Protein AF-A0A914FGL9-F1 (afdb_monomer)

Mean predicted aligned error: 14.25 Å

Nearest PDB structures (foldseek):
  3b6u-assembly2_B  TM=5.346E-01  e=2.935E-15  Homo sapiens
  3b6u-assembly1_A  TM=5.246E-01  e=3.327E-15  Homo sapiens
  7d8v-assembly1_A-2  TM=5.537E-01  e=2.332E-10  Rattus norvegicus
  1vfz-assembly1_A  TM=5.336E-01  e=3.617E-10  Mus musculus
  3k5e-assembly2_A  TM=4.838E-01  e=1.032E-10  Homo sapiens

Sequence (173 aa):
MDPNRGVIEVKDPQDSTLPPKTFTFDTIYDETSKQIDLYFGTFREIVQSVLAGYNGTIFAYGQTGSEQYLVRGSYLEIFDEEIYDLLHHNGNNNNNIKLELELKEKPDVGVYVKDLTTFVIKSAAEVLQVLKLGNSNRFKGKVNMEKHSIQSNTIFTIIIECSEPDDEGKDHI

Solvent-accessible surface area (backbone atoms only — not comparable to full-atom values): 10953 Å² total; per-residue (Å²): 118,41,56,93,73,16,36,44,67,49,68,48,93,89,44,80,84,53,80,55,49,75,45,77,49,98,70,52,79,60,97,85,59,48,75,69,55,51,37,70,73,65,45,46,64,46,53,51,40,36,76,74,66,42,94,62,85,86,83,90,85,78,83,87,64,96,52,52,72,51,35,33,36,34,40,34,36,41,45,91,96,38,42,39,63,29,62,64,78,81,60,101,54,96,65,85,72,77,58,78,45,46,81,45,76,41,96,93,76,41,76,43,63,49,89,61,56,67,43,79,47,90,44,73,68,51,52,53,49,53,51,54,48,23,60,64,46,69,70,74,62,102,59,68,63,77,59,48,71,77,61,48,45,73,49,74,47,77,47,78,46,76,34,69,61,45,100,84,71,53,84,65,132

Foldseek 3Di:
DDQVQQKDWAADPVDNPDGTDIDGDPGDDDPVDDPVNCCVRPVVVLVVCLVVQHDHDDDDDDDDDVKDKWKKKFKWKAFPNFIAGLQDDPPPDPDPPRPRWDWDQDPVPGIDTPPTDMDTDDDPVVVVVSVVSSVVSLPPDPDDPVVSSVGMRMDMDMDMDIFDQDPVRDTDD

Secondary structure (DSSP, 8-state):
-BGGGTEEEE--SS-TTSPPEEEE-S----TT--HHHHIIIIIHHHHHHHHTT------------SSEEEEEEEEEEEETTEEEESS----SSS------PPEEEETTTEEEETT---EE--SHHHHHHHHHHHHHHTT-SSS-HHHHHHHPEEEEEEEEEEEPPPTT-----

Structure (mmCIF, N/CA/C/O backbone):
data_AF-A0A914FGL9-F1
#
_entry.id   AF-A0A914FGL9-F1
#
loop_
_atom_site.group_PDB
_atom_site.id
_atom_site.type_symbol
_atom_site.label_atom_id
_atom_site.label_alt_id
_atom_site.label_comp_id
_atom_site.label_asym_id
_atom_site.label_entity_id
_atom_site.label_seq_id
_atom_site.pdbx_PDB_ins_code
_atom_site.Cartn_x
_atom_site.Cartn_y
_atom_site.Cartn_z
_atom_site.occupancy
_atom_site.B_iso_or_equiv
_atom_site.auth_seq_id
_atom_site.auth_comp_id
_atom_site.auth_asym_id
_atom_site.auth_atom_id
_atom_site.pdbx_PDB_model_num
ATOM 1 N N . MET A 1 1 ? 13.609 -8.805 -21.126 1.00 65.12 1 MET A N 1
ATOM 2 C CA . MET A 1 1 ? 13.413 -9.571 -19.875 1.00 65.12 1 MET A CA 1
ATOM 3 C C . MET A 1 1 ? 12.785 -10.904 -20.246 1.00 65.12 1 MET A C 1
ATOM 5 O O . MET A 1 1 ? 12.215 -10.979 -21.329 1.00 65.12 1 MET A O 1
ATOM 9 N N . ASP A 1 2 ? 12.905 -11.940 -19.420 1.00 74.06 2 ASP A N 1
ATOM 10 C CA . ASP A 1 2 ? 12.153 -13.188 -19.623 1.00 74.06 2 ASP A CA 1
ATOM 11 C C . ASP A 1 2 ? 11.243 -13.432 -18.407 1.00 74.06 2 ASP A C 1
ATOM 13 O O . ASP A 1 2 ? 11.684 -14.035 -17.418 1.00 74.06 2 ASP A O 1
ATOM 17 N N . PRO A 1 3 ? 9.988 -12.933 -18.448 1.00 65.50 3 PRO A N 1
ATOM 18 C CA . PRO A 1 3 ? 9.049 -13.033 -17.330 1.00 65.50 3 PRO A CA 1
ATOM 19 C C . PRO A 1 3 ? 8.744 -14.483 -16.943 1.00 65.50 3 PRO A C 1
ATOM 21 O O . PRO A 1 3 ? 8.623 -14.798 -15.763 1.00 65.50 3 PRO A O 1
ATOM 24 N N . ASN A 1 4 ? 8.711 -15.394 -17.924 1.00 68.12 4 ASN A N 1
ATOM 25 C CA . ASN A 1 4 ? 8.396 -16.810 -17.706 1.00 68.12 4 ASN A CA 1
ATOM 26 C C . ASN A 1 4 ? 9.502 -17.560 -16.956 1.00 68.12 4 ASN A C 1
ATOM 28 O O . ASN A 1 4 ? 9.266 -18.643 -16.421 1.00 68.12 4 ASN A O 1
ATOM 32 N N . ARG A 1 5 ? 10.719 -17.008 -16.936 1.00 73.56 5 ARG A N 1
ATOM 33 C CA . ARG A 1 5 ? 11.872 -17.590 -16.241 1.00 73.56 5 ARG A CA 1
ATOM 34 C C . ARG A 1 5 ? 12.244 -16.839 -14.968 1.00 73.56 5 ARG A C 1
ATOM 36 O O . ARG A 1 5 ? 13.167 -17.278 -14.289 1.00 73.56 5 ARG A O 1
ATOM 43 N N . GLY A 1 6 ? 11.580 -15.722 -14.659 1.00 82.44 6 GLY A N 1
ATOM 44 C CA . GLY A 1 6 ? 11.966 -14.871 -13.534 1.00 82.44 6 GLY A CA 1
ATOM 45 C C . GLY A 1 6 ? 13.387 -14.317 -13.684 1.00 82.44 6 GLY A C 1
ATOM 46 O O . GLY A 1 6 ? 14.070 -14.114 -12.683 1.00 82.44 6 GLY A O 1
ATOM 47 N N . VAL A 1 7 ? 13.844 -14.070 -14.925 1.00 87.94 7 VAL A N 1
ATOM 48 C CA . VAL A 1 7 ? 15.187 -13.549 -15.231 1.00 87.94 7 VAL A CA 1
ATOM 49 C C . VAL A 1 7 ? 15.173 -12.128 -15.829 1.00 87.94 7 VAL A C 1
ATOM 51 O O . VAL A 1 7 ? 14.519 -11.863 -16.845 1.00 87.94 7 VAL A O 1
ATOM 54 N N . ILE A 1 8 ? 15.983 -11.230 -15.249 1.00 8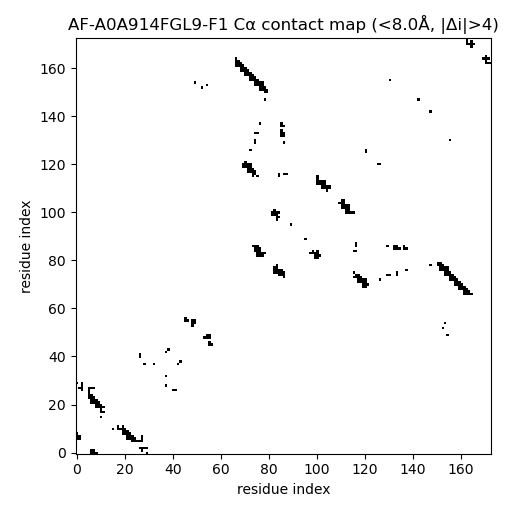7.06 8 ILE A N 1
ATOM 55 C CA . ILE A 1 8 ? 16.368 -9.930 -15.827 1.00 87.06 8 ILE A CA 1
ATOM 56 C C . ILE A 1 8 ? 17.817 -10.005 -16.313 1.00 87.06 8 ILE A C 1
ATOM 58 O O . ILE A 1 8 ? 18.721 -10.342 -15.551 1.00 87.06 8 ILE A O 1
ATOM 62 N N . GLU A 1 9 ? 18.047 -9.625 -17.568 1.00 90.19 9 GLU A N 1
ATOM 63 C CA . GLU A 1 9 ? 19.382 -9.479 -18.148 1.00 90.19 9 GLU A CA 1
ATOM 64 C C . GLU A 1 9 ? 19.678 -8.006 -18.436 1.00 90.19 9 GLU A C 1
ATOM 66 O O . GLU A 1 9 ? 18.930 -7.340 -19.153 1.00 90.19 9 GLU A O 1
ATOM 71 N N . VAL A 1 10 ? 20.788 -7.505 -17.898 1.00 88.69 10 VAL A N 1
ATOM 72 C CA . VAL A 1 10 ? 21.264 -6.131 -18.085 1.00 88.69 10 VAL A CA 1
ATOM 73 C C . VAL A 1 10 ? 22.536 -6.162 -18.925 1.00 88.69 10 VAL A C 1
ATOM 75 O O . VAL A 1 10 ? 23.551 -6.733 -18.516 1.00 88.69 10 VAL A O 1
ATOM 78 N N . LYS A 1 11 ? 22.485 -5.549 -20.109 1.00 88.56 11 LYS A N 1
ATOM 79 C CA . LYS A 1 11 ? 23.642 -5.395 -21.002 1.00 88.56 11 LYS A CA 1
ATOM 80 C C . LYS A 1 11 ? 24.444 -4.155 -20.626 1.00 88.56 11 LYS A C 1
ATOM 82 O O . LYS A 1 11 ? 23.866 -3.153 -20.213 1.00 88.56 11 LYS A O 1
ATOM 87 N N . ASP A 1 12 ? 25.761 -4.224 -20.792 1.00 88.19 12 ASP A N 1
ATOM 88 C CA . ASP A 1 12 ? 26.610 -3.050 -20.622 1.00 88.19 12 ASP A CA 1
ATOM 89 C C . ASP A 1 12 ? 26.422 -2.102 -21.825 1.00 88.19 12 ASP A C 1
ATOM 91 O O . ASP A 1 12 ? 26.618 -2.526 -22.968 1.00 88.19 12 ASP A O 1
ATOM 95 N N . PRO A 1 13 ? 26.008 -0.839 -21.608 1.00 85.12 13 PRO A N 1
ATOM 96 C CA . PRO A 1 13 ? 25.786 0.106 -22.698 1.00 85.12 13 PRO A CA 1
ATOM 97 C C . PRO A 1 13 ? 27.090 0.600 -23.345 1.00 85.12 13 PRO A C 1
ATOM 99 O O . PRO A 1 13 ? 27.047 1.113 -24.460 1.00 85.12 13 PRO A O 1
ATOM 102 N N . GLN A 1 14 ? 28.234 0.473 -22.666 1.00 86.56 14 GLN A N 1
ATOM 103 C CA . GLN A 1 14 ? 29.545 0.906 -23.158 1.00 86.56 14 GLN A CA 1
ATOM 104 C C . GLN A 1 14 ? 30.313 -0.232 -23.838 1.00 86.56 14 GLN A C 1
ATOM 106 O O . GLN A 1 14 ? 31.104 0.034 -24.742 1.00 86.56 14 GLN A O 1
ATOM 111 N N . ASP A 1 15 ? 30.060 -1.485 -23.452 1.00 87.06 15 ASP A N 1
ATOM 112 C CA . ASP A 1 15 ? 30.698 -2.654 -24.059 1.00 87.06 15 ASP A CA 1
ATOM 113 C C . ASP A 1 15 ? 29.704 -3.788 -24.348 1.00 87.06 15 ASP A C 1
ATOM 115 O O . ASP A 1 15 ? 29.472 -4.698 -23.551 1.00 87.06 15 ASP A O 1
ATOM 119 N N . SER A 1 16 ? 29.159 -3.759 -25.564 1.00 81.50 16 SER A N 1
ATOM 120 C CA . SER A 1 16 ? 28.235 -4.782 -26.070 1.00 81.50 16 SER A CA 1
ATOM 121 C C . SER A 1 16 ? 28.858 -6.171 -26.280 1.00 81.50 16 SER A C 1
ATOM 123 O O . SER A 1 16 ? 28.125 -7.120 -26.564 1.00 81.50 16 SER A O 1
ATOM 125 N N . THR A 1 17 ? 30.185 -6.306 -26.163 1.00 88.19 17 THR A N 1
ATOM 126 C CA . THR A 1 17 ? 30.875 -7.600 -26.285 1.00 88.19 17 THR A CA 1
ATOM 127 C C . THR A 1 17 ? 30.902 -8.371 -24.970 1.00 88.19 17 THR A C 1
ATOM 129 O O . THR A 1 17 ? 31.080 -9.593 -24.978 1.00 88.19 17 THR A O 1
ATOM 132 N N . LEU A 1 18 ? 30.680 -7.684 -23.844 1.00 89.12 18 LEU A N 1
ATOM 133 C CA . LEU A 1 18 ? 30.569 -8.328 -22.547 1.00 89.12 18 LEU A CA 1
ATOM 134 C C . LEU A 1 18 ? 29.252 -9.109 -22.440 1.00 89.12 18 LEU A C 1
ATOM 136 O O . LEU A 1 18 ? 28.200 -8.645 -22.893 1.00 89.12 18 LEU A O 1
ATOM 140 N N . PRO A 1 19 ? 29.278 -10.295 -21.809 1.00 89.81 19 PRO A N 1
ATOM 141 C CA . PRO A 1 19 ? 28.058 -11.039 -21.550 1.00 89.81 19 PRO A CA 1
ATOM 142 C C . PRO A 1 19 ? 27.130 -10.239 -20.616 1.00 89.81 19 PRO A C 1
ATOM 144 O O . PRO A 1 19 ? 27.610 -9.577 -19.688 1.00 89.81 19 PRO A O 1
ATOM 147 N N . PRO A 1 20 ? 25.803 -10.301 -20.825 1.00 89.62 20 PRO A N 1
ATOM 148 C CA . PRO A 1 20 ? 24.844 -9.602 -19.980 1.00 89.62 20 PRO A CA 1
ATOM 149 C C . PRO A 1 20 ? 24.902 -10.091 -18.530 1.00 89.62 20 PRO A C 1
ATOM 151 O O . PRO A 1 20 ? 25.049 -11.283 -18.248 1.00 89.62 20 PRO A O 1
ATOM 154 N N . LYS A 1 21 ? 24.729 -9.159 -17.591 1.00 91.62 21 LYS A N 1
ATOM 155 C CA . LYS A 1 21 ? 24.561 -9.483 -16.172 1.00 91.62 21 LYS A CA 1
ATOM 156 C C . LYS A 1 21 ? 23.155 -10.017 -15.956 1.00 91.62 21 LYS A C 1
ATOM 158 O O . LYS A 1 21 ? 22.188 -9.364 -16.330 1.00 91.62 21 LYS A O 1
ATOM 163 N N . THR A 1 22 ? 23.057 -11.190 -15.347 1.00 91.19 22 THR A N 1
ATOM 164 C CA . THR A 1 22 ? 21.789 -11.896 -15.142 1.00 91.19 22 THR A CA 1
ATOM 165 C C . THR A 1 22 ? 21.386 -11.835 -13.672 1.00 91.19 22 THR A C 1
ATOM 167 O O . THR A 1 22 ? 22.209 -12.107 -12.798 1.00 91.19 22 THR A O 1
ATOM 170 N N . PHE A 1 23 ? 20.125 -11.509 -13.405 1.00 89.00 23 PHE A N 1
ATOM 171 C CA . PHE A 1 23 ? 19.516 -11.461 -12.078 1.00 89.00 23 PHE A CA 1
ATOM 172 C C . PHE A 1 23 ? 18.224 -12.279 -12.079 1.00 89.00 23 PHE A C 1
ATOM 174 O O . PHE A 1 23 ? 17.503 -12.290 -13.076 1.00 89.00 23 PHE A O 1
ATOM 181 N N . THR A 1 24 ? 17.927 -12.948 -10.968 1.00 91.50 24 THR A N 1
ATOM 182 C CA . THR A 1 24 ? 16.727 -13.780 -10.803 1.00 91.50 24 THR A CA 1
ATOM 183 C C . THR A 1 24 ? 15.867 -13.269 -9.660 1.00 91.50 24 THR A C 1
ATOM 185 O O . THR A 1 24 ? 16.405 -12.925 -8.607 1.00 91.50 24 THR A O 1
ATOM 188 N N . PHE A 1 25 ? 14.551 -13.279 -9.849 1.00 88.12 25 PHE A N 1
ATOM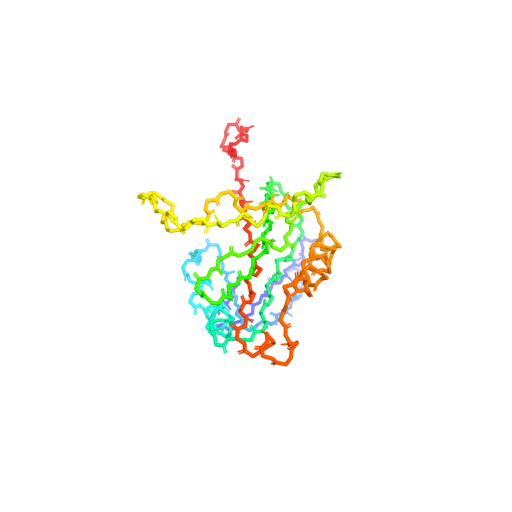 189 C CA . PHE A 1 25 ? 13.561 -12.836 -8.866 1.00 88.12 25 PHE A CA 1
ATOM 190 C C . PHE A 1 25 ? 12.399 -13.828 -8.791 1.00 88.12 25 PHE A C 1
ATOM 192 O O . PHE A 1 25 ? 12.198 -14.612 -9.718 1.00 88.12 25 PHE A O 1
ATOM 199 N N . ASP A 1 26 ? 11.621 -13.770 -7.708 1.00 88.06 26 ASP A N 1
ATOM 200 C CA . ASP A 1 26 ? 10.440 -14.624 -7.524 1.00 88.06 26 ASP A CA 1
ATOM 201 C C . ASP A 1 26 ? 9.389 -14.391 -8.615 1.00 88.06 26 ASP A C 1
ATOM 203 O O . ASP A 1 26 ? 8.743 -15.320 -9.097 1.00 88.06 26 ASP A O 1
ATOM 207 N N . THR A 1 27 ? 9.215 -13.140 -9.035 1.00 85.31 27 THR A N 1
ATOM 208 C CA . THR A 1 27 ? 8.354 -12.766 -10.157 1.00 85.31 27 THR A CA 1
ATOM 209 C C . THR A 1 27 ? 8.919 -11.524 -10.830 1.00 85.31 27 THR A C 1
ATOM 211 O O . THR A 1 27 ? 9.484 -10.650 -10.172 1.00 85.31 27 THR A O 1
ATOM 214 N N . ILE A 1 28 ? 8.784 -11.452 -12.153 1.00 87.62 28 ILE A N 1
ATOM 215 C CA . ILE A 1 28 ? 9.152 -10.282 -12.949 1.00 87.62 28 ILE A CA 1
ATOM 216 C C . ILE A 1 28 ? 7.932 -9.830 -13.723 1.00 87.62 28 ILE A C 1
ATOM 218 O O . ILE A 1 28 ? 7.212 -10.646 -14.295 1.00 87.62 28 ILE A O 1
ATOM 222 N N . TYR A 1 29 ? 7.775 -8.518 -13.774 1.00 83.50 29 TYR A N 1
ATOM 223 C CA . TYR A 1 29 ? 6.786 -7.835 -14.581 1.00 83.50 29 TYR A CA 1
ATOM 224 C C . TYR A 1 29 ? 7.525 -6.982 -15.607 1.00 83.50 29 TYR A C 1
ATOM 226 O O . TYR A 1 29 ? 8.517 -6.330 -15.275 1.00 83.50 29 TYR A O 1
ATOM 234 N N . ASP A 1 30 ? 7.079 -7.052 -16.854 1.00 83.06 30 ASP A N 1
ATOM 235 C CA . ASP A 1 30 ? 7.588 -6.242 -17.959 1.00 83.06 30 ASP A CA 1
ATOM 236 C C . ASP A 1 30 ? 6.649 -5.062 -18.252 1.00 83.06 30 ASP A C 1
ATOM 238 O O . ASP A 1 30 ? 5.611 -4.894 -17.609 1.00 83.06 30 ASP A O 1
ATOM 242 N N . GLU A 1 31 ? 6.993 -4.248 -19.245 1.00 77.94 31 GLU A N 1
ATOM 243 C CA . GLU A 1 31 ? 6.213 -3.082 -19.670 1.00 77.94 31 GLU A CA 1
ATOM 244 C C . GLU A 1 31 ? 4.794 -3.411 -20.168 1.00 77.94 31 GLU A C 1
ATOM 246 O O . GLU A 1 31 ? 3.959 -2.519 -20.298 1.00 77.94 31 GLU A O 1
ATOM 251 N N . THR A 1 32 ? 4.495 -4.682 -20.453 1.00 82.75 32 THR A N 1
ATOM 252 C CA . THR A 1 32 ? 3.163 -5.121 -20.898 1.00 82.75 32 THR A CA 1
ATOM 253 C C . THR A 1 32 ? 2.265 -5.564 -19.744 1.00 82.75 32 THR A C 1
ATOM 255 O O . THR A 1 32 ? 1.056 -5.748 -19.927 1.00 82.75 32 THR A O 1
ATOM 258 N N . SER A 1 33 ? 2.846 -5.724 -18.554 1.00 80.69 33 SER A N 1
ATOM 259 C CA . SER A 1 33 ? 2.163 -6.184 -17.350 1.00 80.69 33 SER A CA 1
ATOM 260 C C . SER A 1 33 ? 1.223 -5.110 -16.809 1.00 80.69 33 SER A C 1
ATOM 262 O O . SER A 1 33 ? 1.580 -3.938 -16.692 1.00 80.69 33 SER A O 1
ATOM 264 N N . LYS A 1 34 ? 0.004 -5.501 -16.437 1.00 78.44 34 LYS A N 1
ATOM 265 C CA . LYS A 1 34 ? -0.996 -4.579 -15.887 1.00 78.44 34 LYS A CA 1
ATOM 266 C C . LYS A 1 34 ? -0.976 -4.616 -14.366 1.00 78.44 34 LYS A C 1
ATOM 268 O O . LYS A 1 34 ? -0.626 -5.622 -13.758 1.00 78.44 34 LYS A O 1
ATOM 273 N N . GLN A 1 35 ? -1.489 -3.561 -13.731 1.00 61.69 35 GLN A N 1
ATOM 274 C CA . GLN A 1 35 ? -1.652 -3.516 -12.268 1.00 61.69 35 GLN A CA 1
ATOM 275 C C . GLN A 1 35 ? -2.384 -4.742 -11.701 1.00 61.69 35 GLN A C 1
ATOM 277 O O . GLN A 1 35 ? -2.038 -5.234 -10.627 1.00 61.69 35 GLN A O 1
ATOM 282 N N . ILE A 1 36 ? -3.377 -5.259 -12.431 1.00 68.88 36 ILE A N 1
ATOM 283 C CA . ILE A 1 36 ? -4.137 -6.437 -12.008 1.00 68.88 36 ILE A CA 1
ATOM 284 C C . ILE A 1 36 ? -3.261 -7.700 -11.942 1.00 68.88 36 ILE A C 1
ATOM 286 O O . ILE A 1 36 ? -3.443 -8.522 -11.045 1.00 68.88 36 ILE A O 1
ATOM 290 N N . ASP A 1 37 ? -2.266 -7.817 -12.823 1.00 78.31 37 ASP A N 1
ATOM 291 C CA . ASP A 1 37 ? -1.340 -8.951 -12.873 1.00 78.31 37 ASP A CA 1
ATOM 292 C C . ASP A 1 37 ? -0.369 -8.913 -11.682 1.00 78.31 37 ASP A C 1
ATOM 294 O O . ASP A 1 37 ? -0.097 -9.941 -11.055 1.00 78.31 37 ASP A O 1
ATOM 298 N N . LEU A 1 38 ? 0.085 -7.714 -11.297 1.00 79.44 38 LEU A N 1
ATOM 299 C CA . LEU A 1 38 ? 0.897 -7.503 -10.094 1.00 79.44 38 LEU A CA 1
ATOM 300 C C . LEU A 1 38 ? 0.110 -7.853 -8.826 1.00 79.44 38 LEU A C 1
ATOM 302 O O . LEU A 1 38 ? 0.629 -8.519 -7.926 1.00 79.44 38 LEU A O 1
ATOM 306 N N . TYR A 1 39 ? -1.162 -7.447 -8.764 1.00 73.19 39 TYR A N 1
ATOM 307 C CA . TYR A 1 39 ? -2.022 -7.759 -7.628 1.00 73.19 39 TYR A CA 1
ATOM 308 C C . TYR A 1 39 ? -2.197 -9.264 -7.445 1.00 73.19 39 TYR A C 1
ATOM 310 O O . TYR A 1 39 ? -1.927 -9.783 -6.362 1.00 73.19 39 TYR A O 1
ATOM 318 N N . PHE A 1 40 ? -2.616 -9.974 -8.493 1.00 81.06 40 PHE A N 1
ATOM 319 C CA . PHE A 1 40 ? -2.859 -11.411 -8.391 1.00 81.06 40 PHE A CA 1
ATOM 320 C C . PHE A 1 40 ? -1.579 -12.229 -8.220 1.00 81.06 40 PHE A C 1
ATOM 322 O O . PHE A 1 40 ? -1.636 -13.248 -7.536 1.00 81.06 40 PHE A O 1
ATOM 329 N N . GLY A 1 41 ? -0.463 -11.797 -8.815 1.00 79.62 41 GLY A N 1
ATOM 330 C CA . GLY A 1 41 ? 0.798 -12.536 -8.772 1.00 79.62 41 GLY A CA 1
ATOM 331 C C . GLY A 1 41 ? 1.652 -12.282 -7.528 1.00 79.62 41 GLY A C 1
ATOM 332 O O . GLY A 1 41 ? 2.291 -13.211 -7.056 1.00 79.62 41 GLY A O 1
ATOM 333 N N . THR A 1 42 ? 1.652 -11.062 -6.976 1.00 80.62 42 THR A N 1
ATOM 334 C CA . THR A 1 42 ? 2.563 -10.685 -5.876 1.00 80.62 42 THR A CA 1
ATOM 335 C C . THR A 1 42 ? 1.828 -10.219 -4.619 1.00 80.62 42 THR A C 1
ATOM 337 O O . THR A 1 42 ? 2.197 -10.588 -3.506 1.00 80.62 42 THR A O 1
ATOM 340 N N . PHE A 1 43 ? 0.780 -9.401 -4.749 1.00 77.88 43 PHE A N 1
ATOM 341 C CA . PHE A 1 43 ? 0.207 -8.716 -3.579 1.00 77.88 43 PHE A CA 1
ATOM 342 C C . PHE A 1 43 ? -0.914 -9.487 -2.882 1.00 77.88 43 PHE A C 1
ATOM 344 O O . PHE A 1 43 ? -1.117 -9.320 -1.677 1.00 77.88 43 PHE A O 1
ATOM 351 N N . ARG A 1 44 ? -1.642 -10.342 -3.607 1.00 81.06 44 ARG A N 1
ATOM 352 C CA . ARG A 1 44 ? -2.833 -11.040 -3.103 1.00 81.06 44 ARG A CA 1
ATOM 353 C C . ARG A 1 44 ? -2.571 -11.813 -1.815 1.00 81.06 44 ARG A C 1
ATOM 355 O O . ARG A 1 44 ? -3.394 -11.753 -0.907 1.00 81.06 44 ARG A O 1
ATOM 362 N N . GLU A 1 45 ? -1.451 -12.519 -1.723 1.00 82.12 45 GLU A N 1
ATOM 363 C CA . GLU A 1 45 ? -1.124 -13.341 -0.551 1.00 82.12 45 GLU A CA 1
ATOM 364 C C . GLU A 1 45 ? -0.833 -12.494 0.691 1.00 82.12 45 GLU A C 1
ATOM 366 O O . GLU A 1 45 ? -1.280 -12.825 1.791 1.00 82.12 45 GLU A O 1
ATOM 371 N N . ILE A 1 46 ? -0.146 -11.361 0.513 1.00 77.25 46 ILE A N 1
ATOM 372 C CA . ILE A 1 46 ? 0.117 -10.404 1.593 1.00 77.25 46 ILE A CA 1
ATOM 373 C C . ILE A 1 46 ? -1.209 -9.824 2.087 1.00 77.25 46 ILE A C 1
ATOM 375 O O . ILE A 1 46 ? -1.454 -9.793 3.290 1.00 77.25 46 ILE A O 1
ATOM 379 N N . VAL A 1 47 ? -2.101 -9.437 1.171 1.00 68.62 47 VAL A N 1
ATOM 380 C CA . VAL A 1 47 ? -3.434 -8.921 1.520 1.00 68.62 47 VAL A CA 1
ATOM 381 C C . VAL A 1 47 ? -4.259 -9.976 2.258 1.00 68.62 47 VAL A C 1
ATOM 383 O O . VAL A 1 47 ? -4.847 -9.675 3.292 1.00 68.62 47 VAL A O 1
ATOM 386 N N . GLN A 1 48 ? -4.279 -11.221 1.781 1.00 72.75 48 GLN A N 1
ATOM 387 C CA . GLN A 1 48 ? -4.979 -12.316 2.460 1.00 72.75 48 GLN A CA 1
ATOM 388 C C . GLN A 1 48 ? -4.402 -12.601 3.851 1.00 72.75 48 GLN A C 1
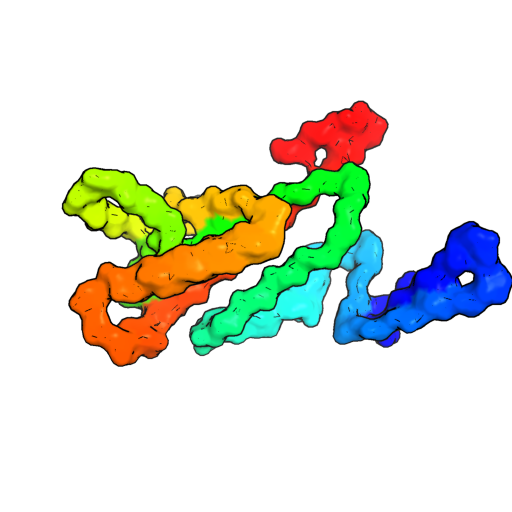ATOM 390 O O . GLN A 1 48 ? -5.164 -12.836 4.786 1.00 72.75 48 GLN A O 1
ATOM 395 N N . SER A 1 49 ? -3.080 -12.526 4.007 1.00 71.00 49 SER A N 1
ATOM 396 C CA . SER A 1 49 ? -2.416 -12.677 5.304 1.00 71.00 49 SER A CA 1
ATOM 397 C C . SER A 1 49 ? -2.812 -11.554 6.263 1.00 71.00 49 SER A C 1
ATOM 399 O O . SER A 1 49 ? -3.136 -11.820 7.418 1.00 71.00 49 SER A O 1
ATOM 401 N N . VAL A 1 50 ? -2.882 -10.312 5.778 1.00 66.56 50 VAL A N 1
ATOM 402 C CA . VAL A 1 50 ? -3.375 -9.181 6.577 1.00 66.56 50 VAL A CA 1
ATOM 403 C C . VAL A 1 50 ? -4.829 -9.370 6.994 1.00 66.56 50 VAL A C 1
ATOM 405 O O . VAL A 1 50 ? -5.159 -9.189 8.164 1.00 66.56 50 VAL A O 1
ATOM 408 N N . LEU A 1 51 ? -5.690 -9.831 6.085 1.00 55.53 51 LEU A N 1
ATOM 409 C CA . LEU A 1 51 ? -7.091 -10.139 6.397 1.00 55.53 51 LEU A CA 1
ATOM 410 C C . LEU A 1 51 ? -7.250 -11.287 7.406 1.00 55.53 51 LEU A C 1
ATOM 412 O O . LEU A 1 51 ? -8.248 -11.335 8.120 1.00 55.53 51 LEU A O 1
ATOM 416 N N . ALA A 1 52 ? -6.275 -12.191 7.490 1.00 67.81 52 ALA A N 1
ATOM 417 C CA . ALA A 1 52 ? -6.230 -13.257 8.488 1.00 67.81 52 ALA A CA 1
ATOM 418 C C . ALA A 1 52 ? -5.638 -12.810 9.844 1.00 67.81 52 ALA A C 1
ATOM 420 O O . ALA A 1 52 ? -5.484 -13.640 10.740 1.00 67.81 52 ALA A O 1
ATOM 421 N N . GLY A 1 53 ? -5.319 -11.520 10.009 1.00 49.66 53 GLY A N 1
ATOM 422 C CA . GLY A 1 53 ? -4.805 -10.940 11.254 1.00 49.66 53 GLY A CA 1
ATOM 423 C C . GLY A 1 53 ? -3.278 -10.922 11.372 1.00 49.66 53 GLY A C 1
ATOM 424 O O . GLY A 1 53 ? -2.750 -10.678 12.458 1.00 49.66 53 GLY A O 1
ATOM 425 N N . TYR A 1 54 ? -2.545 -11.182 10.285 1.00 64.50 54 TYR A N 1
ATOM 426 C CA . TYR A 1 54 ? -1.084 -11.074 10.261 1.00 64.50 54 TYR A CA 1
ATOM 427 C C . TYR A 1 54 ? -0.628 -9.673 9.836 1.00 64.50 54 TYR A C 1
ATOM 429 O O . TYR A 1 54 ? -1.288 -8.983 9.073 1.00 64.50 54 TYR A O 1
ATOM 437 N N . ASN A 1 55 ? 0.550 -9.242 10.282 1.00 58.69 55 ASN A N 1
ATOM 438 C CA . ASN A 1 55 ? 1.123 -7.984 9.801 1.00 58.69 55 ASN A CA 1
ATOM 439 C C . ASN A 1 55 ? 1.767 -8.200 8.423 1.00 58.69 55 ASN A C 1
ATOM 441 O O . ASN A 1 55 ? 2.621 -9.075 8.281 1.00 58.69 55 ASN A O 1
ATOM 445 N N . GLY A 1 56 ? 1.397 -7.390 7.432 1.00 63.56 56 GLY A N 1
ATOM 446 C CA . GLY A 1 56 ? 1.966 -7.411 6.084 1.00 63.56 56 GLY A CA 1
ATOM 447 C C . GLY A 1 56 ? 2.511 -6.041 5.693 1.00 63.56 56 GLY A C 1
ATOM 448 O O . GLY A 1 56 ? 1.902 -5.019 6.001 1.00 63.56 56 GLY A O 1
ATOM 449 N N . THR A 1 57 ? 3.653 -6.021 5.006 1.00 65.00 57 THR A N 1
ATOM 450 C CA . THR A 1 57 ? 4.299 -4.787 4.540 1.00 65.00 57 THR A CA 1
ATOM 451 C C . THR A 1 57 ? 4.759 -4.965 3.100 1.00 65.00 57 THR A C 1
ATOM 453 O O . THR A 1 57 ? 5.390 -5.968 2.776 1.00 65.00 57 THR A O 1
ATOM 456 N N . ILE A 1 58 ? 4.482 -3.974 2.253 1.00 69.50 58 ILE A N 1
ATOM 457 C CA . ILE A 1 58 ? 4.959 -3.905 0.869 1.00 69.50 58 ILE A CA 1
ATOM 458 C C . ILE A 1 58 ? 5.864 -2.680 0.751 1.00 69.50 58 ILE A C 1
ATOM 460 O O . ILE A 1 58 ? 5.499 -1.590 1.191 1.00 69.50 58 ILE A O 1
ATOM 464 N N . PHE A 1 59 ? 7.039 -2.859 0.152 1.00 59.22 59 PHE A N 1
ATOM 465 C CA . PHE A 1 59 ? 7.948 -1.769 -0.183 1.00 59.22 59 PHE A CA 1
ATOM 466 C C . PHE A 1 59 ? 8.133 -1.714 -1.695 1.00 59.22 59 PHE A C 1
ATOM 468 O O . PHE A 1 59 ? 8.442 -2.726 -2.317 1.00 59.22 59 PHE A O 1
ATOM 475 N N . ALA A 1 60 ? 7.986 -0.524 -2.270 1.00 65.88 60 ALA A N 1
ATOM 476 C CA . ALA A 1 60 ? 8.435 -0.241 -3.625 1.00 65.88 60 ALA A CA 1
ATOM 477 C C . ALA A 1 60 ? 9.835 0.380 -3.555 1.00 65.88 60 ALA A C 1
ATOM 479 O O . ALA A 1 60 ? 10.080 1.286 -2.755 1.00 65.88 60 ALA A O 1
ATOM 480 N N . TYR A 1 61 ? 10.759 -0.123 -4.369 1.00 57.03 61 TYR A N 1
ATOM 481 C CA . TYR A 1 61 ? 12.134 0.359 -4.432 1.00 57.03 61 TYR A CA 1
ATOM 482 C C . TYR A 1 61 ? 12.582 0.428 -5.889 1.00 57.03 61 TYR A C 1
ATOM 484 O O . TYR A 1 61 ? 12.465 -0.551 -6.621 1.00 57.03 61 TYR A O 1
ATOM 492 N N . GLY A 1 62 ? 13.111 1.576 -6.297 1.00 66.31 62 GLY A N 1
ATOM 493 C CA . GLY A 1 62 ? 13.586 1.814 -7.654 1.00 66.31 62 GLY A CA 1
ATOM 494 C C . GLY A 1 62 ? 14.382 3.110 -7.732 1.00 66.31 62 GLY A C 1
ATOM 495 O O . GLY A 1 62 ? 14.259 3.983 -6.870 1.00 66.31 62 GLY A O 1
ATOM 496 N N . GLN A 1 63 ? 15.234 3.221 -8.750 1.00 54.41 63 GLN A N 1
ATOM 497 C CA . GLN A 1 63 ? 15.896 4.481 -9.067 1.00 54.41 63 GLN A CA 1
ATOM 498 C C . GLN A 1 63 ? 14.847 5.476 -9.572 1.00 54.41 63 GLN A C 1
ATOM 500 O O . GLN A 1 63 ? 14.013 5.123 -10.399 1.00 54.41 63 GLN A O 1
ATOM 505 N N . THR A 1 64 ? 14.895 6.715 -9.089 1.00 50.38 64 THR A N 1
ATOM 506 C CA . THR A 1 64 ? 14.020 7.791 -9.567 1.00 50.38 64 THR A CA 1
ATOM 507 C C . THR A 1 64 ? 14.311 8.060 -11.049 1.00 50.38 64 THR A C 1
ATOM 509 O O . THR A 1 64 ? 15.401 8.530 -11.383 1.00 50.38 64 THR A O 1
ATOM 512 N N . GLY A 1 65 ? 13.374 7.706 -11.932 1.00 58.19 65 GLY A N 1
ATOM 513 C CA . GLY A 1 65 ? 13.372 8.107 -13.342 1.00 58.19 65 GLY A CA 1
ATOM 514 C C . GLY A 1 65 ? 12.851 9.537 -13.533 1.00 58.19 65 GLY A C 1
ATOM 515 O O . GLY A 1 65 ? 12.705 10.286 -12.570 1.00 58.19 65 GLY A O 1
ATOM 516 N N . SER A 1 66 ? 12.532 9.913 -14.775 1.00 51.72 66 SER A N 1
ATOM 517 C CA . SER A 1 66 ? 11.816 11.154 -15.140 1.00 51.72 66 SER A CA 1
ATOM 518 C C . SER A 1 66 ? 10.319 11.140 -14.785 1.00 51.72 66 SER A C 1
ATOM 520 O O . SER A 1 66 ? 9.578 12.025 -15.195 1.00 51.72 66 SER A O 1
ATOM 522 N N . GLU A 1 67 ? 9.881 10.134 -14.035 1.00 59.16 67 GLU A N 1
ATOM 523 C CA . GLU A 1 67 ? 8.514 9.947 -13.558 1.00 59.16 67 GLU A CA 1
ATOM 524 C C . GLU A 1 67 ? 8.389 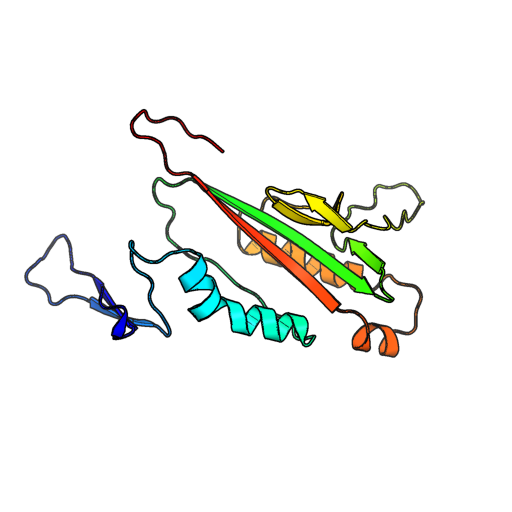10.529 -12.147 1.00 59.16 67 GLU A C 1
ATOM 526 O O . GLU A 1 67 ? 9.273 10.344 -11.298 1.00 59.16 67 GLU A O 1
ATOM 531 N N . GLN A 1 68 ? 7.292 11.237 -11.881 1.00 61.94 68 GLN A N 1
ATOM 532 C CA . GLN A 1 68 ? 7.007 11.755 -10.547 1.00 61.94 68 GLN A CA 1
ATOM 533 C C . GLN A 1 68 ? 6.118 10.762 -9.804 1.00 61.94 68 GLN A C 1
ATOM 535 O O . GLN A 1 68 ? 5.032 10.405 -10.256 1.00 61.94 68 GLN A O 1
ATOM 540 N N . TYR A 1 69 ? 6.595 10.324 -8.641 1.00 69.69 69 TYR A N 1
ATOM 541 C CA . TYR A 1 69 ? 5.869 9.410 -7.769 1.00 69.69 69 TYR A CA 1
ATOM 542 C C . TYR A 1 69 ? 5.346 10.162 -6.547 1.00 69.69 69 TYR A C 1
ATOM 544 O O . TYR A 1 69 ? 6.121 10.762 -5.795 1.00 69.69 69 TYR A O 1
ATOM 552 N N . LEU A 1 70 ? 4.039 10.087 -6.311 1.00 75.75 70 LEU A N 1
ATOM 553 C CA . LEU A 1 70 ? 3.396 10.554 -5.090 1.00 75.75 70 LEU A CA 1
ATOM 554 C C . LEU A 1 70 ? 3.052 9.344 -4.221 1.00 75.75 70 LEU A C 1
ATOM 556 O O . LEU A 1 70 ? 2.129 8.584 -4.497 1.00 75.75 70 LEU A O 1
ATOM 560 N N . VAL A 1 71 ? 3.812 9.166 -3.141 1.00 79.38 71 VAL A N 1
ATOM 561 C CA . VAL A 1 71 ? 3.553 8.114 -2.155 1.00 79.38 71 VAL A CA 1
ATOM 562 C C . VAL A 1 71 ? 2.754 8.701 -1.002 1.00 79.38 71 VAL A C 1
ATOM 564 O O . VAL A 1 71 ? 3.145 9.701 -0.394 1.00 79.38 71 VAL A O 1
ATOM 567 N N . ARG A 1 72 ? 1.636 8.064 -0.674 1.00 83.88 72 ARG A N 1
ATOM 568 C CA . ARG A 1 72 ? 0.747 8.429 0.427 1.00 83.88 72 ARG A CA 1
ATOM 569 C C . ARG A 1 72 ? 0.586 7.237 1.363 1.00 83.88 72 ARG A C 1
ATOM 571 O O . ARG A 1 72 ? 0.597 6.102 0.906 1.00 83.88 72 ARG A O 1
ATOM 578 N N . GLY A 1 73 ? 0.428 7.463 2.662 1.00 85.69 73 GLY A N 1
ATOM 579 C CA . GLY A 1 73 ? 0.188 6.384 3.616 1.00 85.69 73 GLY A CA 1
ATOM 580 C C . GLY A 1 73 ? -0.801 6.738 4.715 1.00 85.69 73 GLY A C 1
ATOM 581 O O . GLY A 1 73 ? -0.828 7.872 5.191 1.00 85.69 73 GLY A O 1
ATOM 582 N N . SER A 1 74 ? -1.598 5.757 5.126 1.00 88.25 74 SER A N 1
ATOM 583 C CA . SER A 1 74 ? -2.596 5.862 6.196 1.00 88.25 74 SER A CA 1
ATOM 584 C C . SER A 1 74 ? -2.513 4.647 7.115 1.00 88.25 74 SER A C 1
ATOM 586 O O . SER A 1 74 ? -2.165 3.559 6.660 1.00 88.25 74 SER A O 1
ATOM 588 N N . TYR A 1 75 ? -2.855 4.797 8.395 1.00 87.25 75 TYR A N 1
ATOM 589 C CA . TYR A 1 75 ? -2.847 3.685 9.347 1.00 87.25 75 TYR A CA 1
ATOM 590 C C . TYR A 1 75 ? -4.114 3.717 10.194 1.00 87.25 75 TYR A C 1
ATOM 592 O O . TYR A 1 75 ? -4.359 4.701 10.890 1.00 87.25 75 TYR A O 1
ATOM 600 N N . LEU A 1 76 ? -4.905 2.649 10.143 1.00 85.06 76 LEU A N 1
ATOM 601 C CA . LEU A 1 76 ? -6.124 2.517 10.933 1.00 85.06 76 LEU A CA 1
ATOM 602 C C . LEU A 1 76 ? -6.155 1.212 11.721 1.00 85.06 76 LEU A C 1
ATOM 604 O O . LEU A 1 76 ? -5.423 0.265 11.431 1.00 85.06 76 LEU A O 1
ATOM 608 N N . GLU A 1 77 ? -7.031 1.169 12.710 1.00 82.62 77 GLU A N 1
ATOM 609 C CA . GLU A 1 77 ? -7.377 -0.016 13.480 1.00 82.62 77 GLU A CA 1
ATOM 610 C C . GLU A 1 77 ? -8.881 -0.250 13.405 1.00 82.62 77 GLU A C 1
ATOM 612 O O . GLU A 1 77 ? -9.665 0.694 13.459 1.00 82.62 77 GLU A O 1
ATOM 617 N N . ILE A 1 78 ? -9.278 -1.512 13.276 1.00 79.75 78 ILE A N 1
ATOM 618 C CA . ILE A 1 78 ? -10.667 -1.945 13.377 1.00 79.75 78 ILE A CA 1
ATOM 619 C C . ILE A 1 78 ? -10.806 -2.724 14.679 1.00 79.75 78 ILE A C 1
ATOM 621 O O . ILE A 1 78 ? -10.114 -3.729 14.884 1.00 79.75 78 ILE A O 1
ATOM 625 N N . PHE A 1 79 ? -11.691 -2.257 15.553 1.00 77.25 79 PHE A N 1
ATOM 626 C CA . PHE A 1 79 ? -11.966 -2.869 16.847 1.00 77.25 79 PHE A CA 1
ATOM 627 C C . PHE A 1 79 ? -13.452 -2.738 17.179 1.00 77.25 79 PHE A C 1
ATOM 629 O O . PHE A 1 79 ? -13.996 -1.643 17.115 1.00 77.25 79 PHE A O 1
ATOM 636 N N . ASP A 1 80 ? -14.090 -3.855 17.539 1.00 76.75 80 ASP A N 1
ATOM 637 C CA . ASP A 1 80 ? -15.523 -3.917 17.880 1.00 76.75 80 ASP A CA 1
ATOM 638 C C . ASP A 1 80 ? -16.436 -3.299 16.799 1.00 76.75 80 ASP A C 1
ATOM 640 O O . ASP A 1 80 ? -17.327 -2.512 17.088 1.00 76.75 80 ASP A O 1
ATOM 644 N N . GLU A 1 81 ? -16.157 -3.624 15.529 1.00 76.94 81 GLU A N 1
ATOM 645 C CA . GLU A 1 81 ? -16.836 -3.075 14.337 1.00 76.94 81 GLU A CA 1
ATOM 646 C C . GLU A 1 81 ? -16.682 -1.554 14.130 1.00 76.94 81 GLU A C 1
ATOM 648 O O . GLU A 1 81 ? -17.278 -0.986 13.216 1.00 76.94 81 GLU A O 1
ATOM 653 N N . GLU A 1 82 ? -15.812 -0.899 14.900 1.00 77.50 82 GLU A N 1
ATOM 654 C CA . GLU A 1 82 ? -15.498 0.521 14.761 1.00 77.50 82 GLU A CA 1
ATOM 655 C C . GLU A 1 82 ? -14.103 0.754 14.173 1.00 77.50 82 GLU A C 1
ATOM 657 O O . GLU A 1 82 ? -13.169 -0.021 14.394 1.00 77.50 82 GLU A O 1
ATOM 662 N N . ILE A 1 83 ? -13.960 1.851 13.424 1.00 81.44 83 ILE A N 1
ATOM 663 C CA . ILE A 1 83 ? -12.720 2.238 12.745 1.00 81.44 83 ILE A CA 1
ATOM 664 C C . ILE A 1 83 ? -12.060 3.395 13.492 1.00 81.44 83 ILE A C 1
ATOM 666 O O . ILE A 1 83 ? -12.684 4.424 13.757 1.00 81.44 83 ILE A O 1
ATOM 670 N N . TYR A 1 84 ? -10.768 3.241 13.760 1.00 81.81 84 TYR A N 1
ATOM 671 C CA . TYR A 1 84 ? -9.941 4.183 14.497 1.00 81.81 84 TYR A CA 1
ATOM 672 C C . TYR A 1 84 ? -8.750 4.623 13.655 1.00 81.81 84 TYR A C 1
ATOM 674 O O . TYR A 1 84 ? -8.003 3.799 13.131 1.00 81.81 84 TYR A O 1
ATOM 682 N N . ASP A 1 85 ? -8.530 5.930 13.563 1.00 86.38 85 ASP A N 1
ATOM 683 C CA . ASP A 1 85 ? -7.329 6.486 12.945 1.00 86.38 85 ASP A CA 1
ATOM 684 C C . ASP A 1 85 ? -6.139 6.410 13.911 1.00 86.38 85 ASP A C 1
ATOM 686 O O . ASP A 1 85 ? -6.131 7.066 14.957 1.00 86.38 85 ASP A O 1
ATOM 690 N N . LEU A 1 86 ? -5.107 5.643 13.560 1.00 85.06 86 LEU A N 1
ATOM 691 C CA . LEU A 1 86 ? -3.909 5.514 14.389 1.00 85.06 86 LEU A CA 1
ATOM 692 C C . LEU A 1 86 ? -2.923 6.673 14.197 1.00 85.06 86 LEU A C 1
ATOM 694 O O . LEU A 1 86 ? -1.975 6.794 14.976 1.00 85.06 86 LEU A O 1
ATOM 698 N N . LEU A 1 87 ? -3.106 7.526 13.187 1.00 85.75 87 LEU A N 1
ATOM 699 C CA . LEU A 1 87 ? -2.198 8.632 12.865 1.00 85.75 87 LEU A CA 1
ATOM 700 C C . LEU A 1 87 ? -2.788 10.014 13.141 1.00 85.75 87 LEU A C 1
ATOM 702 O O . LEU A 1 87 ? -2.101 11.017 12.926 1.00 85.75 87 LEU A O 1
ATOM 706 N N . HIS A 1 88 ? -4.028 10.088 13.621 1.00 80.50 88 HIS A N 1
ATOM 707 C CA . HIS A 1 88 ? -4.665 11.362 13.910 1.00 80.50 88 HIS A CA 1
ATOM 708 C C . HIS A 1 88 ? -3.858 12.165 14.942 1.00 80.50 88 HIS A C 1
ATOM 710 O O . HIS A 1 88 ? -3.556 11.696 16.045 1.00 80.50 88 HIS A O 1
ATOM 716 N N . HIS A 1 89 ? -3.498 13.400 14.587 1.00 68.12 89 HIS A N 1
ATOM 717 C CA . HIS A 1 89 ? -2.782 14.285 15.494 1.00 68.12 89 HIS A CA 1
ATOM 718 C C . HIS A 1 89 ? -3.776 14.926 16.459 1.00 68.12 89 HIS A C 1
ATOM 720 O O . HIS A 1 89 ? -4.477 15.874 16.112 1.00 68.12 89 HIS A O 1
ATOM 726 N N . ASN A 1 90 ? -3.823 14.411 17.685 1.00 58.38 90 ASN A N 1
ATOM 727 C CA . ASN A 1 90 ? -4.633 14.995 18.743 1.00 58.38 90 ASN A CA 1
ATOM 728 C C . ASN A 1 90 ? -3.996 16.336 19.148 1.00 58.38 90 ASN A C 1
ATOM 730 O O . ASN A 1 90 ? -3.050 16.381 19.937 1.00 58.38 90 ASN A O 1
ATOM 734 N N . GLY A 1 91 ? -4.450 17.431 18.533 1.00 48.69 91 GLY A N 1
ATOM 735 C CA . GLY A 1 91 ? -4.068 18.780 18.939 1.00 48.69 91 GLY A CA 1
ATOM 736 C C . GLY A 1 91 ? -4.380 18.996 20.423 1.00 48.69 91 GLY A C 1
ATOM 737 O O . GLY A 1 91 ? -5.237 18.321 20.977 1.00 48.69 91 GLY A O 1
ATOM 738 N N . ASN A 1 92 ? -3.682 19.944 21.050 1.00 45.09 92 ASN A N 1
ATOM 739 C CA . ASN A 1 92 ? -3.613 20.265 22.489 1.00 45.09 92 ASN A CA 1
ATOM 740 C C . ASN A 1 92 ? -4.940 20.519 23.261 1.00 45.09 92 ASN A C 1
ATOM 742 O O . ASN A 1 92 ? -4.920 21.100 24.345 1.00 45.09 92 ASN A O 1
ATOM 746 N N . ASN A 1 93 ? -6.095 20.112 22.745 1.00 47.38 93 ASN A N 1
ATOM 747 C CA . ASN A 1 93 ? -7.378 20.191 23.415 1.00 47.38 93 ASN A CA 1
ATOM 748 C C . ASN A 1 93 ? -7.738 18.817 23.982 1.00 47.38 93 ASN A C 1
ATOM 750 O O . ASN A 1 93 ? -7.765 17.824 23.265 1.00 47.38 93 ASN A O 1
ATOM 754 N N . ASN A 1 94 ? -8.053 18.787 25.276 1.00 46.44 94 ASN A N 1
ATOM 755 C CA . ASN A 1 94 ? -8.410 17.621 26.099 1.00 46.44 94 ASN A CA 1
ATOM 756 C C . ASN A 1 94 ? -9.678 16.856 25.661 1.00 46.44 94 ASN A C 1
ATOM 758 O O . ASN A 1 94 ? -10.282 16.142 26.460 1.00 46.44 94 ASN A O 1
ATOM 762 N N . ASN A 1 95 ? -10.086 16.980 24.406 1.00 48.72 95 ASN A N 1
ATOM 763 C CA . ASN A 1 95 ? -11.143 16.194 23.817 1.00 48.72 95 ASN A CA 1
ATOM 764 C C . ASN A 1 95 ? -10.440 15.134 22.976 1.00 48.72 95 ASN A C 1
ATOM 766 O O . ASN A 1 95 ? -10.077 15.396 21.836 1.00 48.72 95 ASN A O 1
ATOM 770 N N . ASN A 1 96 ? -10.230 13.947 23.554 1.00 47.16 96 ASN A N 1
ATOM 771 C CA . ASN A 1 96 ? -10.031 12.724 22.780 1.00 47.16 96 ASN A CA 1
ATOM 772 C C . ASN A 1 96 ? -11.270 12.550 21.896 1.00 47.16 96 ASN A C 1
ATOM 774 O O . ASN A 1 96 ? -12.208 11.845 22.268 1.00 47.16 96 ASN A O 1
ATOM 778 N N . ILE A 1 97 ? -11.324 13.252 20.768 1.00 51.41 97 ILE A N 1
ATOM 779 C CA . ILE A 1 97 ? -12.357 13.031 19.775 1.00 51.41 97 ILE A CA 1
ATOM 780 C C . ILE A 1 97 ? -11.921 11.748 19.091 1.00 51.41 97 ILE A C 1
ATOM 782 O O . ILE A 1 97 ? -11.108 11.747 18.173 1.00 51.41 97 ILE A O 1
ATOM 786 N N . LYS A 1 98 ? -12.429 10.639 19.628 1.00 54.78 98 LYS A N 1
ATOM 787 C CA . LYS A 1 98 ? -12.669 9.420 18.873 1.00 54.78 98 LYS A CA 1
ATOM 788 C C . LYS A 1 98 ? -13.430 9.867 17.624 1.00 54.78 98 LYS A C 1
ATOM 790 O O . LYS A 1 98 ? -14.624 10.143 17.694 1.00 54.78 98 LYS A O 1
ATOM 795 N N . LEU A 1 99 ? -12.710 10.089 16.529 1.00 59.38 99 LEU A N 1
ATOM 796 C CA . LEU A 1 99 ? -13.332 10.268 15.231 1.00 59.38 99 LEU A CA 1
ATOM 797 C C . LEU A 1 99 ? -13.844 8.880 14.880 1.00 59.38 99 LEU A C 1
ATOM 799 O O . LEU A 1 99 ? -13.062 8.025 14.480 1.00 59.38 99 LEU A O 1
ATOM 803 N N . GLU A 1 100 ? -15.123 8.630 15.148 1.00 60.47 100 GLU A N 1
ATOM 804 C CA . GLU A 1 100 ? -15.814 7.486 14.566 1.00 60.47 100 GLU A CA 1
ATOM 805 C C . GLU A 1 100 ? -15.753 7.685 13.056 1.00 60.47 100 GLU A C 1
ATOM 807 O O . GLU A 1 100 ? -16.447 8.530 12.486 1.00 60.47 100 GLU A O 1
ATOM 812 N N . LEU A 1 101 ? -14.802 6.998 12.427 1.00 78.69 101 LEU A N 1
ATOM 813 C CA . LEU A 1 101 ? -14.612 7.094 10.996 1.00 78.69 101 LEU A CA 1
ATOM 814 C C . LEU A 1 101 ? -15.702 6.277 10.307 1.00 78.69 101 LEU A C 1
ATOM 816 O O . LEU A 1 101 ? -15.950 5.120 10.642 1.00 78.69 101 LEU A O 1
ATOM 820 N N . GLU A 1 102 ? -16.345 6.887 9.317 1.00 81.25 102 GLU A N 1
ATOM 821 C CA . GLU A 1 102 ? -17.416 6.256 8.550 1.00 81.25 102 GLU A CA 1
ATOM 822 C C . GLU A 1 102 ? -16.864 5.618 7.273 1.00 81.25 102 GLU A C 1
ATOM 824 O O . GLU A 1 102 ? -16.100 6.245 6.529 1.00 81.25 102 GLU A O 1
ATOM 829 N N . LEU A 1 103 ? -17.331 4.409 6.957 1.00 83.31 103 LEU A N 1
ATOM 830 C CA . LEU A 1 103 ? -17.185 3.839 5.619 1.00 83.31 103 LEU A CA 1
ATOM 831 C C . LEU A 1 103 ? -18.148 4.530 4.652 1.00 83.31 103 LEU A C 1
ATOM 833 O O . LEU A 1 103 ? -19.333 4.699 4.941 1.00 83.31 103 LEU A O 1
ATOM 837 N N . LYS A 1 104 ? -17.636 4.922 3.487 1.00 86.50 104 LYS A N 1
ATOM 838 C CA . LYS A 1 104 ? -18.405 5.513 2.387 1.00 86.50 104 LYS A CA 1
ATOM 839 C C . LYS A 1 104 ? -18.047 4.848 1.075 1.00 86.50 104 LYS A C 1
ATOM 841 O O . LYS A 1 104 ? -16.982 4.264 0.947 1.00 86.50 104 LYS A O 1
ATOM 846 N N . GLU A 1 105 ? -18.928 4.969 0.093 1.00 80.62 105 GLU A N 1
ATOM 847 C CA . GLU A 1 105 ? -18.724 4.428 -1.247 1.00 80.62 105 GLU A CA 1
ATOM 848 C C . GLU A 1 105 ? -18.883 5.537 -2.287 1.00 80.62 105 GLU A C 1
ATOM 850 O O . GLU A 1 105 ? -19.761 6.399 -2.174 1.00 80.62 105 GLU A O 1
ATOM 855 N N . LYS A 1 106 ? -18.012 5.533 -3.294 1.00 81.50 106 LYS A N 1
ATOM 856 C CA . LYS A 1 106 ? -18.123 6.362 -4.498 1.00 81.50 106 LYS A CA 1
ATOM 857 C C . LYS A 1 106 ? -18.059 5.459 -5.731 1.00 81.50 106 LYS A C 1
ATOM 859 O O . LYS A 1 106 ? -17.216 4.568 -5.737 1.00 81.50 106 LYS A O 1
ATOM 864 N N . PRO A 1 107 ? -18.845 5.720 -6.793 1.00 81.19 107 PRO A N 1
ATOM 865 C CA . PRO A 1 107 ? -18.818 4.907 -8.013 1.00 81.19 107 PRO A CA 1
ATOM 866 C C . PRO A 1 107 ? -17.422 4.759 -8.635 1.00 81.19 107 PRO A C 1
ATOM 868 O O . PRO A 1 107 ? -17.073 3.677 -9.093 1.00 81.19 107 PRO A O 1
ATOM 871 N N . ASP A 1 108 ? -16.614 5.822 -8.595 1.00 73.62 108 ASP A N 1
ATOM 872 C CA . ASP A 1 108 ? -15.313 5.865 -9.278 1.00 73.62 108 ASP A CA 1
ATOM 873 C C . ASP A 1 108 ? -14.140 5.361 -8.417 1.00 73.62 108 ASP A C 1
ATOM 875 O O . ASP A 1 108 ? -13.091 5.006 -8.941 1.00 73.62 108 ASP A O 1
ATOM 879 N N . VAL A 1 109 ? -14.300 5.350 -7.088 1.00 67.06 109 VAL A N 1
ATOM 880 C CA . VAL A 1 109 ? -13.218 5.066 -6.116 1.00 67.06 109 VAL A CA 1
ATOM 881 C C . VAL A 1 109 ? -13.495 3.793 -5.305 1.00 67.06 109 VAL A C 1
ATOM 883 O O . VAL A 1 109 ? -12.588 3.220 -4.710 1.00 67.06 109 VAL A O 1
ATOM 886 N N . GLY A 1 110 ? -14.744 3.325 -5.285 1.00 72.62 110 GLY A N 1
ATOM 887 C CA . GLY A 1 110 ? -15.194 2.228 -4.437 1.00 72.62 110 GLY A CA 1
ATOM 888 C C . GLY A 1 110 ? -15.372 2.650 -2.978 1.00 72.62 110 GLY A C 1
ATOM 889 O O . GLY A 1 110 ? -15.676 3.809 -2.670 1.00 72.62 110 GLY A O 1
ATOM 890 N N . VAL A 1 111 ? -15.222 1.683 -2.074 1.00 74.19 111 VAL A N 1
ATOM 891 C CA . VAL A 1 111 ? -15.376 1.881 -0.629 1.00 74.19 111 VAL A CA 1
ATOM 892 C C . VAL A 1 111 ? -14.122 2.533 -0.048 1.00 74.19 111 VAL A C 1
ATOM 894 O O . VAL A 1 111 ? -13.008 2.068 -0.270 1.00 74.19 111 VAL A O 1
ATOM 897 N N . TYR A 1 112 ? -14.302 3.593 0.733 1.00 80.69 112 TYR A N 1
ATOM 898 C CA . TYR A 1 112 ? -13.232 4.327 1.394 1.00 80.69 112 TYR A CA 1
ATOM 899 C C . TYR A 1 112 ? -13.647 4.762 2.802 1.00 80.69 112 TYR A C 1
ATOM 901 O O . TYR A 1 112 ? -14.829 4.916 3.112 1.00 80.69 112 TYR A O 1
ATOM 909 N N . VAL A 1 113 ? -12.657 4.992 3.661 1.00 85.50 113 VAL A N 1
ATOM 910 C CA . VAL A 1 113 ? -12.872 5.524 5.009 1.00 85.50 113 VAL A CA 1
ATOM 911 C C . VAL A 1 113 ? -12.845 7.045 4.937 1.00 85.50 113 VAL A C 1
ATOM 913 O O . VAL A 1 113 ? -11.847 7.648 4.531 1.00 85.50 113 VAL A O 1
ATOM 916 N N . LYS A 1 114 ? -13.958 7.684 5.286 1.00 85.19 114 LYS A N 1
ATOM 917 C CA . LYS A 1 114 ? -14.078 9.140 5.251 1.00 85.19 114 LYS A CA 1
ATOM 918 C C . LYS A 1 114 ? -13.222 9.757 6.360 1.00 85.19 114 LYS A C 1
ATOM 920 O O . LYS A 1 114 ? -13.245 9.277 7.483 1.00 85.19 114 LYS A O 1
ATOM 925 N N . ASP A 1 115 ? -12.520 10.842 6.035 1.00 86.12 115 ASP A N 1
ATOM 926 C CA . ASP A 1 115 ? -11.708 11.641 6.966 1.00 86.12 115 ASP A CA 1
ATOM 927 C C . ASP A 1 115 ? -10.495 10.896 7.577 1.00 86.12 115 ASP A C 1
ATOM 929 O O . ASP A 1 115 ? -9.901 11.373 8.542 1.00 86.12 115 ASP A O 1
ATOM 933 N N . LEU A 1 116 ? -10.079 9.766 6.984 1.00 86.44 116 LEU A N 1
ATOM 934 C CA . LEU A 1 116 ? -8.872 9.038 7.388 1.00 86.44 116 LEU A CA 1
ATOM 935 C C . LEU A 1 116 ? -7.603 9.853 7.098 1.00 86.44 116 LEU A C 1
ATOM 937 O O . LEU A 1 116 ? -7.350 10.270 5.960 1.00 86.44 116 LEU A O 1
ATOM 941 N N . THR A 1 117 ? -6.762 10.027 8.116 1.00 88.25 117 THR A N 1
ATOM 942 C CA . THR A 1 117 ? -5.510 10.772 7.992 1.00 88.25 117 THR A CA 1
ATOM 943 C C 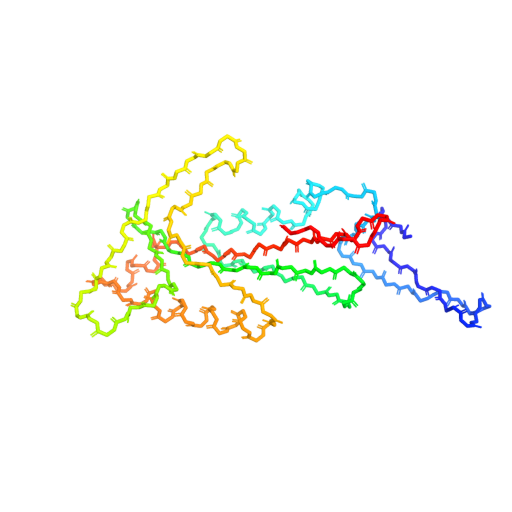. THR A 1 117 ? -4.554 10.048 7.048 1.00 88.25 117 THR A C 1
ATOM 945 O O . THR A 1 117 ? -4.191 8.887 7.244 1.00 88.25 117 THR A O 1
ATOM 948 N N . THR A 1 118 ? -4.117 10.772 6.019 1.00 85.12 118 THR A N 1
ATOM 949 C CA . THR A 1 118 ? -3.190 10.285 4.998 1.00 85.12 118 THR A CA 1
ATOM 950 C C . THR A 1 118 ? -1.993 11.228 4.903 1.00 85.12 118 THR A C 1
ATOM 952 O O . THR A 1 118 ? -2.163 12.435 4.732 1.00 85.12 118 THR A O 1
ATOM 955 N N . PHE A 1 119 ? -0.778 10.688 4.984 1.00 84.12 119 PHE A N 1
ATOM 956 C CA . PHE A 1 119 ? 0.473 11.443 4.900 1.00 84.12 119 PHE A CA 1
ATOM 957 C C . PHE A 1 119 ? 1.146 11.237 3.557 1.00 84.12 119 PHE A C 1
ATOM 959 O O . PHE A 1 119 ? 1.176 10.121 3.056 1.00 84.12 119 PHE A O 1
ATOM 966 N N . VAL A 1 120 ? 1.743 12.294 3.010 1.00 85.50 120 VAL A N 1
ATOM 967 C CA . VAL A 1 120 ? 2.696 12.158 1.905 1.00 85.50 120 VAL A CA 1
ATOM 968 C C . VAL A 1 120 ? 4.019 11.665 2.478 1.00 85.50 120 VAL A C 1
ATOM 970 O O . VAL A 1 120 ? 4.551 12.277 3.401 1.00 85.50 120 VAL A O 1
ATOM 973 N N . ILE A 1 121 ? 4.529 10.567 1.932 1.00 82.19 121 ILE A N 1
ATOM 974 C CA . ILE A 1 121 ? 5.739 9.885 2.381 1.00 82.19 121 ILE A CA 1
ATOM 975 C C . ILE A 1 121 ? 6.831 10.126 1.344 1.00 82.19 121 ILE A C 1
ATOM 977 O O . ILE A 1 121 ? 6.687 9.773 0.179 1.00 82.19 121 ILE A O 1
ATOM 981 N N . LYS A 1 122 ? 7.949 10.704 1.770 1.00 81.06 122 LYS A N 1
ATOM 982 C CA . LYS A 1 122 ? 9.075 11.060 0.891 1.00 81.06 122 LYS A CA 1
ATOM 983 C C . LYS A 1 122 ? 10.268 10.127 1.036 1.00 81.06 122 LYS A C 1
ATOM 985 O O . LYS A 1 122 ? 11.222 10.216 0.270 1.00 81.06 122 LYS A O 1
ATOM 990 N N . SER A 1 123 ? 10.256 9.256 2.042 1.00 77.06 123 SER A N 1
ATOM 991 C CA . SER A 1 123 ? 11.336 8.301 2.274 1.00 77.06 123 SER A CA 1
ATOM 992 C C . SER A 1 123 ? 10.878 7.087 3.078 1.00 77.06 123 SER A C 1
ATOM 994 O O . SER A 1 123 ? 9.921 7.146 3.849 1.00 77.06 123 SER A O 1
ATOM 996 N N . ALA A 1 124 ? 11.637 5.994 2.979 1.00 74.81 124 ALA A N 1
ATOM 997 C CA . ALA A 1 124 ? 11.436 4.815 3.822 1.00 74.81 124 ALA A CA 1
ATOM 998 C C . ALA A 1 124 ? 11.566 5.130 5.328 1.00 74.81 124 ALA A C 1
ATOM 1000 O O . ALA A 1 124 ? 10.913 4.497 6.157 1.00 74.81 124 ALA A O 1
ATOM 1001 N N . ALA A 1 125 ? 12.376 6.130 5.697 1.00 76.62 125 ALA A N 1
ATOM 1002 C CA . ALA A 1 125 ? 12.495 6.572 7.084 1.00 76.62 125 ALA A CA 1
ATOM 1003 C C . ALA A 1 125 ? 11.181 7.178 7.606 1.00 76.62 125 ALA A C 1
ATOM 1005 O O . ALA A 1 125 ? 10.802 6.909 8.746 1.00 76.62 125 ALA A O 1
ATOM 1006 N N . GLU A 1 126 ? 10.459 7.931 6.771 1.00 78.62 126 GLU A N 1
ATOM 1007 C CA . GLU A 1 126 ? 9.143 8.480 7.118 1.00 78.62 126 GLU A CA 1
ATOM 1008 C C . GLU A 1 126 ? 8.090 7.374 7.260 1.00 78.62 126 GLU A C 1
ATOM 1010 O O . GLU A 1 126 ? 7.329 7.397 8.225 1.00 78.62 126 GLU A O 1
ATOM 1015 N N . VAL A 1 127 ? 8.108 6.341 6.402 1.00 79.69 127 VAL A N 1
ATOM 1016 C CA . VAL A 1 127 ? 7.251 5.144 6.577 1.00 79.69 127 VAL A CA 1
ATOM 1017 C C . VAL A 1 127 ? 7.454 4.540 7.968 1.00 79.69 127 VAL A C 1
ATOM 1019 O O . VAL A 1 127 ? 6.496 4.288 8.699 1.00 79.69 127 VAL A O 1
ATOM 1022 N N . LEU A 1 128 ? 8.713 4.335 8.368 1.00 77.94 128 LEU A N 1
ATOM 1023 C CA . LEU A 1 128 ? 9.049 3.771 9.676 1.00 77.94 128 LEU A CA 1
ATOM 1024 C C . LEU A 1 128 ? 8.602 4.672 10.832 1.00 77.94 128 LEU A C 1
ATOM 1026 O O . LEU A 1 128 ? 8.202 4.163 11.880 1.00 77.94 128 LEU A O 1
ATOM 1030 N N . GLN A 1 129 ? 8.673 5.994 10.673 1.00 78.62 129 GLN A N 1
ATOM 1031 C CA . GLN A 1 129 ? 8.177 6.941 11.673 1.00 78.62 129 GLN A CA 1
ATOM 1032 C C . GLN A 1 129 ? 6.655 6.856 11.818 1.00 78.62 129 GLN A C 1
ATOM 1034 O O . GLN A 1 129 ? 6.166 6.782 12.945 1.00 78.62 129 GLN A O 1
ATOM 1039 N N . VAL A 1 130 ? 5.923 6.790 10.704 1.00 82.62 130 VAL A N 1
ATOM 1040 C CA . VAL A 1 130 ? 4.460 6.646 10.679 1.00 82.62 130 VAL A CA 1
ATOM 1041 C C . VAL A 1 130 ? 4.025 5.331 11.331 1.00 82.62 130 VAL A C 1
ATOM 1043 O O . VAL A 1 130 ? 3.146 5.333 12.193 1.00 82.62 130 VAL A O 1
ATOM 1046 N N . LEU A 1 131 ? 4.694 4.220 11.011 1.00 81.50 131 LEU A N 1
ATOM 1047 C CA . LEU A 1 131 ? 4.433 2.920 11.640 1.00 81.50 131 LEU A CA 1
ATOM 1048 C C . LEU A 1 131 ? 4.682 2.950 13.154 1.00 81.50 131 LEU A C 1
ATOM 1050 O O . LEU A 1 131 ? 3.856 2.472 13.932 1.00 81.50 131 LEU A O 1
ATOM 1054 N N . LYS A 1 132 ? 5.805 3.534 13.595 1.00 80.88 132 LYS A N 1
ATOM 1055 C CA . LYS A 1 132 ? 6.126 3.676 15.027 1.00 80.88 132 LYS A CA 1
ATOM 1056 C C . LYS A 1 132 ? 5.104 4.543 15.758 1.00 80.88 132 LYS A C 1
ATOM 1058 O O . LYS A 1 132 ? 4.709 4.198 16.873 1.00 80.88 132 LYS A O 1
ATOM 1063 N N . LEU A 1 133 ? 4.675 5.641 15.139 1.00 83.69 133 LEU A N 1
ATOM 1064 C CA . LEU A 1 133 ? 3.644 6.520 15.677 1.00 83.69 133 LEU A CA 1
ATOM 1065 C C . LEU A 1 133 ? 2.316 5.770 15.838 1.00 83.69 133 LEU A C 1
ATOM 1067 O O . LEU A 1 133 ? 1.786 5.721 16.947 1.00 83.69 133 LEU A O 1
ATOM 1071 N N . GLY A 1 134 ? 1.823 5.120 14.781 1.00 80.81 134 GLY A N 1
ATOM 1072 C CA . GLY A 1 134 ? 0.549 4.402 14.831 1.00 80.81 134 GLY A CA 1
ATOM 1073 C C . GLY A 1 134 ? 0.555 3.227 15.806 1.00 80.81 134 GLY A C 1
ATOM 1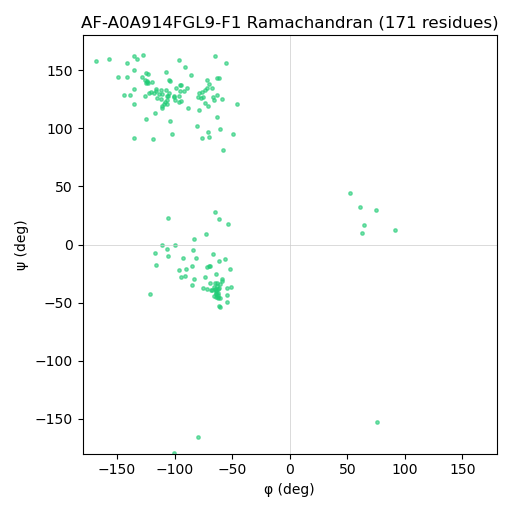074 O O . GLY A 1 134 ? -0.379 3.075 16.588 1.00 80.81 134 GLY A O 1
ATOM 1075 N N . ASN A 1 135 ? 1.654 2.470 15.882 1.00 79.19 135 ASN A N 1
ATOM 1076 C CA . ASN A 1 135 ? 1.809 1.405 16.880 1.00 79.19 135 ASN A CA 1
ATOM 1077 C C . ASN A 1 135 ? 1.806 1.937 18.321 1.00 79.19 135 ASN A C 1
ATOM 1079 O O . ASN A 1 135 ? 1.319 1.261 19.223 1.00 79.19 135 ASN A O 1
ATOM 1083 N N . SER A 1 136 ? 2.326 3.147 18.547 1.00 78.12 136 SER A N 1
ATOM 1084 C CA . SER A 1 136 ? 2.288 3.791 19.867 1.00 78.12 136 SER A CA 1
ATOM 1085 C C . SER A 1 136 ? 0.883 4.293 20.225 1.00 78.12 136 SER A C 1
ATOM 1087 O O . SER A 1 136 ? 0.532 4.364 21.404 1.00 78.12 136 SER A O 1
ATOM 1089 N N . ASN A 1 137 ? 0.069 4.625 19.220 1.00 76.81 137 ASN A N 1
ATOM 1090 C CA . ASN A 1 137 ? -1.316 5.069 19.392 1.00 76.81 137 ASN A CA 1
ATOM 1091 C C . ASN A 1 137 ? -2.304 3.904 19.545 1.00 76.81 137 ASN A C 1
ATOM 1093 O O . ASN A 1 137 ? -3.258 4.033 20.311 1.00 76.81 137 ASN A O 1
ATOM 1097 N N . ARG A 1 138 ? -2.004 2.743 18.945 1.00 72.81 138 ARG A N 1
ATOM 1098 C CA . ARG A 1 138 ? -2.729 1.464 19.101 1.00 72.81 138 ARG A CA 1
ATOM 1099 C C . ARG A 1 138 ? -2.921 1.038 20.568 1.00 72.81 138 ARG A C 1
ATOM 1101 O O . ARG A 1 138 ? -3.790 0.253 20.908 1.00 72.81 138 ARG A O 1
ATOM 1108 N N . PHE A 1 139 ? -2.103 1.574 21.470 1.00 55.62 139 PHE A N 1
ATOM 1109 C CA . PHE A 1 139 ? -2.097 1.254 22.896 1.00 55.62 139 PHE A CA 1
ATOM 1110 C C . PHE A 1 139 ? -3.134 2.034 23.740 1.00 55.62 139 PHE A C 1
ATOM 1112 O O . PHE A 1 139 ? -3.235 1.804 24.943 1.00 55.62 139 PHE A O 1
ATOM 1119 N N . LYS A 1 140 ? -3.892 2.990 23.173 1.00 54.59 140 LYS A N 1
ATOM 1120 C CA . LYS A 1 140 ? -4.661 3.987 23.958 1.00 54.59 140 LYS A CA 1
ATOM 1121 C C . LYS A 1 140 ? -6.186 3.784 24.023 1.00 54.59 140 LYS A C 1
ATOM 1123 O O . LYS A 1 140 ? -6.909 4.728 24.344 1.00 54.59 140 LYS A O 1
ATOM 1128 N N . GLY A 1 141 ? -6.680 2.566 23.815 1.00 50.88 141 GLY A N 1
ATOM 1129 C CA . GLY A 1 141 ? -8.061 2.174 24.128 1.00 50.88 141 GLY A CA 1
ATOM 1130 C C . GLY A 1 141 ? -8.172 1.591 25.542 1.00 50.88 141 GLY A C 1
ATOM 1131 O O . GLY A 1 141 ? -7.377 0.750 25.935 1.00 50.88 141 GLY A O 1
ATOM 1132 N N . LYS A 1 142 ? -9.150 2.033 26.336 1.00 45.62 142 LYS A N 1
ATOM 1133 C CA . LYS A 1 142 ? -9.339 1.800 27.790 1.00 45.62 142 LYS A CA 1
ATOM 1134 C C . LYS A 1 142 ? -9.608 0.338 28.243 1.00 45.62 142 LYS A C 1
ATOM 1136 O O . LYS A 1 142 ? -10.277 0.139 29.256 1.00 45.62 142 LYS A O 1
ATOM 1141 N N . VAL A 1 143 ? -9.132 -0.685 27.533 1.00 50.62 143 VAL A N 1
ATOM 1142 C CA . VAL A 1 143 ? -9.485 -2.101 27.755 1.00 50.62 143 VAL A CA 1
ATOM 1143 C C . VAL A 1 143 ? -8.242 -2.970 27.968 1.00 50.62 143 VAL A C 1
ATOM 1145 O O . VAL A 1 143 ? -7.170 -2.710 27.435 1.00 50.62 143 VAL A O 1
ATOM 1148 N N . ASN A 1 144 ? -8.406 -4.008 28.793 1.00 49.06 144 ASN A N 1
ATOM 1149 C CA . ASN A 1 144 ? -7.393 -4.997 29.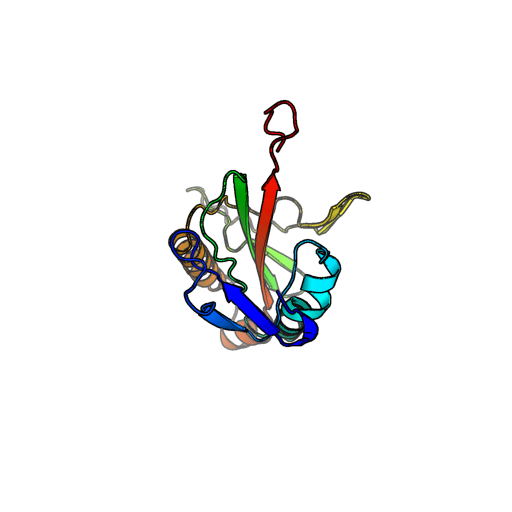155 1.00 49.06 144 ASN A CA 1
ATOM 1150 C C . ASN A 1 144 ? -6.613 -5.506 27.920 1.00 49.06 144 ASN A C 1
ATOM 1152 O O . ASN A 1 144 ? -7.210 -6.061 26.993 1.00 49.06 144 ASN A O 1
ATOM 1156 N N . MET A 1 145 ? -5.288 -5.317 27.921 1.00 52.00 145 MET A N 1
ATOM 1157 C CA . MET A 1 145 ? -4.418 -5.461 26.739 1.00 52.00 145 MET A CA 1
ATOM 1158 C C . MET A 1 145 ? -4.458 -6.844 26.087 1.00 52.00 145 MET A C 1
ATOM 1160 O O . MET A 1 145 ? -4.326 -6.949 24.870 1.00 52.00 145 MET A O 1
ATOM 1164 N N . GLU A 1 146 ? -4.680 -7.901 26.871 1.00 54.06 146 GLU A N 1
ATOM 1165 C CA . GLU A 1 146 ? -4.744 -9.266 26.342 1.00 54.06 146 GLU A CA 1
ATOM 1166 C C . GLU A 1 146 ? -5.940 -9.479 25.410 1.00 54.06 146 GLU A C 1
ATOM 1168 O O . GLU A 1 146 ? -5.790 -10.153 24.401 1.00 54.06 146 GLU A O 1
ATOM 1173 N N . LYS A 1 147 ? -7.109 -8.873 25.673 1.00 46.44 147 LYS A N 1
ATOM 1174 C CA . LYS A 1 147 ? -8.265 -8.988 24.760 1.00 46.44 147 LYS A CA 1
ATOM 1175 C C . LYS A 1 147 ? -8.105 -8.124 23.511 1.00 46.44 147 LYS A C 1
ATOM 1177 O O . LYS A 1 147 ? -8.463 -8.557 22.421 1.00 46.44 147 LYS 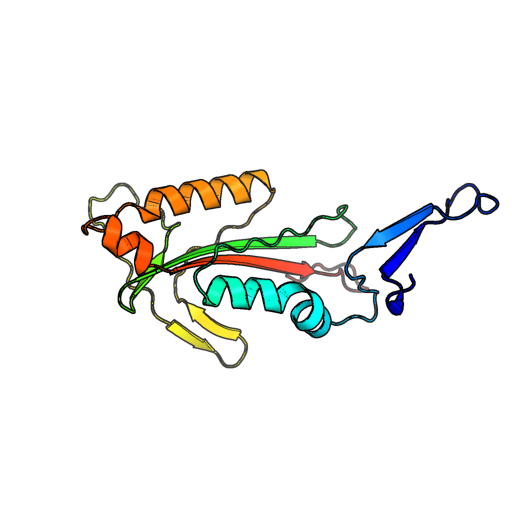A O 1
ATOM 1182 N N . HIS A 1 148 ? -7.533 -6.931 23.664 1.00 55.16 148 HIS A N 1
ATOM 1183 C CA . HIS A 1 148 ? -7.342 -5.983 22.566 1.00 55.16 148 HIS A CA 1
ATOM 1184 C C . HIS A 1 148 ? -6.397 -6.534 21.493 1.00 55.16 148 HIS A C 1
ATOM 1186 O O . HIS A 1 148 ? -6.666 -6.403 20.304 1.00 55.16 148 HIS A O 1
ATOM 1192 N N . SER A 1 149 ? -5.324 -7.217 21.903 1.00 54.34 149 SER A N 1
ATOM 1193 C CA . SER A 1 149 ? -4.344 -7.776 20.966 1.00 54.34 149 SER A CA 1
ATOM 1194 C C . SER A 1 149 ? -4.876 -8.952 20.136 1.00 54.34 149 SER A C 1
ATOM 1196 O O . SER A 1 149 ? -4.265 -9.279 19.123 1.00 54.34 149 SER A O 1
ATOM 1198 N N . ILE A 1 150 ? -5.969 -9.596 20.567 1.00 53.72 150 ILE A N 1
ATOM 1199 C CA . ILE A 1 150 ? -6.571 -10.764 19.900 1.00 53.72 150 ILE A CA 1
ATOM 1200 C C . ILE A 1 150 ? -7.728 -10.341 18.974 1.00 53.72 150 ILE A C 1
ATOM 1202 O O . ILE A 1 150 ? -8.078 -11.080 18.060 1.00 53.72 150 ILE A O 1
ATOM 1206 N N . GLN A 1 151 ? -8.330 -9.165 19.200 1.00 60.09 151 GLN A N 1
ATOM 1207 C CA . GLN A 1 151 ? -9.542 -8.715 18.496 1.00 60.09 151 GLN A CA 1
ATOM 1208 C C . GLN A 1 151 ? -9.364 -7.452 17.646 1.00 60.09 151 GLN A C 1
ATOM 1210 O O . GLN A 1 151 ? -10.296 -7.096 16.929 1.00 60.09 151 GLN A O 1
ATOM 1215 N N . SER A 1 152 ? -8.215 -6.770 17.710 1.00 65.81 152 SER A N 1
ATOM 1216 C CA . SER A 1 152 ? -7.966 -5.591 16.880 1.00 65.81 152 SER A CA 1
ATOM 1217 C C . SER A 1 152 ? -7.113 -5.920 15.654 1.00 65.81 152 SER A C 1
ATOM 1219 O O . SER A 1 152 ? -6.000 -6.440 15.775 1.00 65.81 152 SER A O 1
ATOM 1221 N N . ASN A 1 153 ? -7.633 -5.593 14.469 1.00 73.69 153 ASN A N 1
ATOM 1222 C CA . ASN A 1 153 ? -6.908 -5.692 13.202 1.00 73.69 153 ASN A CA 1
ATOM 1223 C C . ASN A 1 153 ? -6.417 -4.303 12.813 1.00 73.69 153 ASN A C 1
ATOM 1225 O O . ASN A 1 153 ? -7.212 -3.365 12.763 1.00 73.69 153 ASN A O 1
ATOM 1229 N N . THR A 1 154 ? -5.129 -4.155 12.516 1.00 78.88 154 THR A N 1
ATOM 1230 C CA . THR A 1 154 ? -4.595 -2.887 12.014 1.00 78.88 154 THR A CA 1
ATOM 1231 C C . THR A 1 154 ? -4.340 -2.969 10.517 1.00 78.88 154 THR A C 1
ATOM 1233 O O . THR A 1 154 ? -3.903 -3.991 9.994 1.00 78.88 154 THR A O 1
ATOM 1236 N N . ILE A 1 155 ? -4.637 -1.882 9.810 1.00 82.50 155 ILE A N 1
ATOM 1237 C CA . ILE A 1 155 ? -4.481 -1.778 8.362 1.00 82.50 155 ILE A CA 1
ATOM 1238 C C . ILE A 1 155 ? -3.604 -0.569 8.080 1.00 82.50 155 ILE A C 1
ATOM 1240 O O . ILE A 1 155 ? -4.028 0.577 8.250 1.00 82.50 155 ILE A O 1
ATOM 1244 N N . PHE A 1 156 ? -2.368 -0.833 7.664 1.00 82.12 156 PHE A N 1
ATOM 1245 C CA . PHE A 1 156 ? -1.483 0.182 7.113 1.00 82.12 156 PHE A CA 1
ATOM 1246 C C . PHE A 1 156 ? -1.569 0.149 5.589 1.00 82.12 156 PHE A C 1
ATOM 1248 O O . PHE A 1 156 ? -1.304 -0.881 4.971 1.00 82.12 156 PHE A O 1
ATOM 1255 N N . THR A 1 157 ? -1.928 1.276 4.989 1.00 81.25 157 THR A N 1
ATOM 1256 C CA . THR A 1 157 ? -2.097 1.417 3.542 1.00 81.25 157 THR A CA 1
ATOM 1257 C C . THR A 1 157 ? -1.011 2.332 3.005 1.00 81.25 157 THR A C 1
ATOM 1259 O O . THR A 1 157 ? -0.800 3.410 3.557 1.00 81.25 157 THR A O 1
ATOM 1262 N N . ILE A 1 158 ? -0.362 1.929 1.911 1.00 78.81 158 ILE A N 1
ATOM 1263 C CA . ILE A 1 158 ? 0.476 2.799 1.081 1.00 78.81 158 ILE A CA 1
ATOM 1264 C C . ILE A 1 158 ? -0.187 2.904 -0.292 1.00 78.81 158 ILE A C 1
ATOM 1266 O O . ILE A 1 158 ? -0.465 1.888 -0.925 1.00 78.81 158 ILE A O 1
ATOM 1270 N N . ILE A 1 159 ? -0.433 4.127 -0.743 1.00 76.25 159 ILE A N 1
ATOM 1271 C CA . ILE A 1 159 ? -0.913 4.456 -2.083 1.00 76.25 159 ILE A CA 1
ATOM 1272 C C . ILE A 1 159 ? 0.265 5.061 -2.838 1.00 76.25 159 ILE A C 1
ATOM 1274 O O . ILE A 1 159 ? 0.907 5.981 -2.336 1.00 76.25 159 ILE A O 1
ATOM 1278 N N . ILE A 1 160 ? 0.565 4.533 -4.019 1.00 75.25 160 ILE A N 1
ATOM 1279 C CA . ILE A 1 160 ? 1.609 5.059 -4.897 1.00 75.25 160 ILE A CA 1
ATOM 1280 C C . ILE A 1 160 ? 0.922 5.513 -6.176 1.00 75.25 160 ILE A C 1
ATOM 1282 O O . ILE A 1 160 ? 0.379 4.695 -6.915 1.00 75.25 160 ILE A O 1
ATOM 1286 N N . GLU A 1 161 ? 0.934 6.817 -6.405 1.00 72.12 161 GLU A N 1
ATOM 1287 C CA . GLU A 1 161 ? 0.484 7.451 -7.638 1.00 72.12 161 GLU A CA 1
ATOM 1288 C C . GLU A 1 161 ? 1.726 7.751 -8.487 1.00 72.12 161 GLU A C 1
ATOM 1290 O O . GLU A 1 161 ? 2.745 8.207 -7.965 1.00 72.12 161 GLU A O 1
ATOM 1295 N N . CYS A 1 162 ? 1.663 7.448 -9.782 1.00 67.50 162 CYS A N 1
ATOM 1296 C CA . CYS A 1 162 ? 2.714 7.745 -10.752 1.00 67.50 162 CYS A CA 1
ATOM 1297 C C . CYS A 1 162 ? 2.114 8.646 -11.829 1.00 67.50 162 CYS A C 1
ATOM 1299 O O . CYS A 1 162 ? 1.036 8.327 -12.338 1.00 67.50 162 CYS A O 1
ATOM 1301 N N . SER A 1 163 ? 2.792 9.743 -12.165 1.00 62.84 163 SER A N 1
ATOM 1302 C CA . SER A 1 163 ? 2.458 10.547 -13.339 1.00 62.84 163 SER A CA 1
ATOM 1303 C C . SER A 1 163 ? 3.548 10.408 -14.396 1.00 62.84 163 SER A C 1
ATOM 1305 O O . SER A 1 163 ? 4.734 10.625 -14.123 1.00 62.84 163 SER A O 1
ATOM 1307 N N . GLU A 1 164 ? 3.124 10.103 -15.616 1.00 58.84 164 GLU A N 1
ATOM 1308 C CA . GLU A 1 164 ? 3.960 10.230 -16.801 1.00 58.84 164 GLU A CA 1
ATOM 1309 C C . GLU A 1 164 ? 3.781 11.644 -17.371 1.00 58.84 164 GLU A C 1
ATOM 1311 O O . GLU A 1 164 ? 2.643 12.117 -17.460 1.00 58.84 164 GLU A O 1
ATOM 1316 N N . PRO A 1 165 ? 4.867 12.342 -17.740 1.00 56.62 165 PRO A N 1
ATOM 1317 C CA . PRO A 1 165 ? 4.738 13.568 -18.509 1.00 56.62 165 PRO A CA 1
ATOM 1318 C C . PRO A 1 165 ? 4.107 13.227 -19.864 1.00 56.62 165 PRO A C 1
ATOM 1320 O O . PRO A 1 165 ? 4.565 12.324 -20.563 1.00 56.62 165 PRO A O 1
ATOM 1323 N N . ASP A 1 166 ? 3.048 13.946 -20.227 1.00 58.28 166 ASP A N 1
ATOM 1324 C CA . ASP A 1 166 ? 2.450 13.854 -21.556 1.00 58.28 166 ASP A CA 1
ATOM 1325 C C . ASP A 1 166 ? 3.432 14.365 -22.636 1.00 58.28 166 ASP A C 1
ATOM 1327 O O . ASP A 1 166 ? 4.408 15.060 -22.340 1.00 58.28 166 ASP A O 1
ATOM 1331 N N . ASP A 1 167 ? 3.196 14.026 -23.912 1.00 57.72 167 ASP A N 1
ATOM 1332 C CA . ASP A 1 167 ? 4.063 14.398 -25.054 1.00 57.72 167 ASP A CA 1
ATOM 1333 C C . ASP A 1 167 ? 4.286 15.929 -25.195 1.00 57.72 167 ASP A C 1
ATOM 1335 O O . ASP A 1 167 ? 5.161 16.377 -25.940 1.00 57.72 167 ASP A O 1
ATOM 1339 N N . GLU A 1 168 ? 3.510 16.744 -24.470 1.00 61.78 168 GLU A N 1
ATOM 1340 C CA . GLU A 1 168 ? 3.605 18.207 -24.403 1.00 61.78 168 GLU A CA 1
ATOM 1341 C C . GLU A 1 168 ? 4.358 18.737 -23.160 1.00 61.78 168 GLU A C 1
ATOM 1343 O O . GLU A 1 168 ? 4.548 19.951 -23.029 1.00 61.78 168 GLU A O 1
ATOM 1348 N N . GLY A 1 169 ? 4.831 17.860 -22.268 1.00 53.28 169 GLY A N 1
ATOM 1349 C CA . GLY A 1 169 ? 5.651 18.205 -21.104 1.00 53.28 169 GLY A CA 1
ATOM 1350 C C . GLY A 1 169 ? 4.891 18.866 -19.951 1.00 53.28 169 GLY A C 1
ATOM 1351 O O . GLY A 1 169 ? 5.473 19.689 -19.238 1.00 53.28 169 GLY A O 1
ATOM 1352 N N . LYS A 1 170 ? 3.602 18.561 -19.768 1.00 47.41 170 LYS A N 1
ATOM 1353 C CA . LYS A 1 170 ? 2.794 19.020 -18.633 1.00 47.41 170 LYS A CA 1
ATOM 1354 C C . LYS A 1 170 ? 2.526 17.888 -17.645 1.00 47.41 170 LYS A C 1
ATOM 1356 O O . LYS A 1 170 ? 1.876 16.893 -17.934 1.00 47.41 170 LYS A O 1
ATOM 1361 N N . ASP A 1 171 ? 2.959 18.108 -16.411 1.00 45.31 171 ASP A N 1
ATOM 1362 C CA . ASP A 1 171 ? 2.630 17.221 -15.303 1.00 45.31 171 ASP A CA 1
ATOM 1363 C C . ASP A 1 171 ?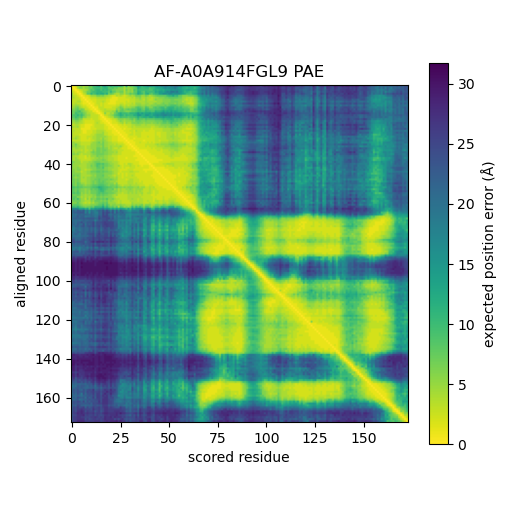 1.141 17.372 -14.938 1.00 45.31 171 ASP A C 1
ATOM 1365 O O . ASP A 1 171 ? 0.697 18.456 -14.540 1.00 45.31 171 ASP A O 1
ATOM 1369 N N . HIS A 1 172 ? 0.371 16.289 -15.040 1.00 50.31 172 HIS A N 1
ATOM 1370 C CA . HIS A 1 172 ? -0.965 16.190 -14.455 1.00 50.31 172 HIS A CA 1
ATOM 1371 C C . HIS A 1 172 ? -0.928 15.188 -13.292 1.00 50.31 172 HIS A C 1
ATOM 1373 O O . HIS A 1 172 ? -0.609 14.016 -13.486 1.00 50.31 172 HIS A O 1
ATOM 1379 N N . ILE A 1 173 ? -1.249 15.677 -12.090 1.00 45.28 173 ILE A N 1
ATOM 1380 C CA . ILE A 1 173 ? -1.499 14.890 -10.870 1.00 45.28 173 ILE A CA 1
ATOM 1381 C C . ILE A 1 173 ? -2.981 15.025 -10.531 1.00 45.28 173 ILE A C 1
ATOM 1383 O O . ILE A 1 173 ? -3.471 16.182 -10.557 1.00 45.28 173 ILE A O 1
#

Radius of gyration: 20.74 Å; Cα contacts (8 Å, |Δi|>4): 203; chains: 1; bounding box: 50×38×55 Å

pLDDT: mean 72.61, std 13.27, range [45.09, 91.62]